Protein AF-A0A833TQR4-F1 (afdb_monomer_lite)

Foldseek 3Di:
DDPVLVVLVVVLVVLVVVLVVLVVVLVVCVVVVHDPVVSVVSVVVSVVSVVVSVVSVVVSCVVVVVPPVPVVVVVVVVVVVVVCVVVQQKDQPPVVVVGDPPDIDGDPVVVVVVVVVVVVVCVVCVVVVVVVVCCVVVVDPPDDD

Organism: Juglans regia (NCBI:txid51240)

InterPro domains:
  IPR000738 WHEP-TRS domain [PF00458] (17-52)
  IPR000738 WHEP-TRS domain [PS51185] (11-67)
  IPR000738 WHEP-TRS domain [SM00991] (15-67)
  IPR009068 uS15/NS1, RNA-binding domain superfamily [SSF47060] (14-57)
  IPR027031 Glycyl-tRNA synthetase/DNA polymerase subunit gamma-2 [PTHR10745] (42-126)
  IPR045864 Class II Aminoacyl-tRNA synthetase/Biotinyl protein ligase (BPL) and lipoyl protein ligase (LPL) [G3DSA:3.30.930.10] (82-124)
  IPR045864 Class II Aminoacyl-tRNA synthetase/Biotinyl protein ligase (BPL) and lipoyl protein ligase (LPL) [SSF55681] (77-125)

Radius of gyration: 30.3 Å; chains: 1; bounding box: 66×42×79 Å

pLDDT: mean 80.6, std 13.7, range [35.0, 93.69]

Sequence (145 aa):
MDASEEILRKTLAEKQSAIEAHGNAVRALKAAGAAKPEIDAAIESLNGLKLEKTSIERQLQAAIGGGDSSLNREAFRQAVVNTLERRLFYIPSFKIYRGVAGLYDYGPPGCAVKSNVLAFWRQTQCKTMLRFILCCASGVCVGGS

Secondary structure (DSSP, 8-state):
--HHHHHHHHHHHHHHHHHHHHHHHHHHHHHTT--HHHHHHHHHHHHHHHHHHHHHHHHHHHHTT-S-HHHHHHHHHHHHHHHHHHTTSEEETTGGGT--TT-EEE-HHHHHHHHHHHHHHHHHHHHHHHHHHHHHHH-------

Structure (mmCIF, N/CA/C/O backbone):
data_AF-A0A833TQR4-F1
#
_entry.id   AF-A0A833TQR4-F1
#
loop_
_atom_site.group_PDB
_atom_site.id
_atom_site.type_symbol
_atom_site.label_atom_id
_atom_site.label_alt_id
_atom_site.label_comp_id
_atom_site.label_asym_id
_atom_site.label_entity_id
_atom_site.label_seq_id
_atom_site.pdbx_PDB_ins_code
_atom_site.Cartn_x
_atom_site.Cartn_y
_atom_site.Cartn_z
_atom_site.occupancy
_atom_site.B_iso_or_equiv
_atom_site.auth_seq_id
_atom_site.auth_comp_id
_atom_site.auth_asym_id
_atom_site.auth_atom_id
_atom_site.pdbx_PDB_model_num
ATOM 1 N N . MET A 1 1 ? 10.132 3.009 15.645 1.00 50.50 1 MET A N 1
ATOM 2 C CA . MET A 1 1 ? 8.986 2.730 16.530 1.00 50.50 1 MET A CA 1
ATOM 3 C C . MET A 1 1 ? 8.773 4.015 17.297 1.00 50.50 1 MET A C 1
ATOM 5 O O . MET A 1 1 ? 9.657 4.390 18.058 1.00 50.50 1 MET A O 1
ATOM 9 N N . ASP A 1 2 ? 7.734 4.766 16.941 1.00 65.88 2 ASP A N 1
ATOM 10 C CA . ASP A 1 2 ? 7.574 6.157 17.367 1.00 65.88 2 ASP A CA 1
ATOM 11 C C . ASP A 1 2 ? 7.114 6.225 18.824 1.00 65.88 2 ASP A C 1
ATOM 13 O O . ASP A 1 2 ? 6.115 5.615 19.198 1.00 65.88 2 ASP A O 1
ATOM 17 N N . ALA A 1 3 ? 7.822 7.002 19.647 1.00 79.44 3 ALA A N 1
ATOM 18 C CA . ALA A 1 3 ? 7.521 7.178 21.072 1.00 79.44 3 ALA A CA 1
ATOM 19 C C . ALA A 1 3 ? 6.060 7.609 21.330 1.00 79.44 3 ALA A C 1
ATOM 21 O O . ALA A 1 3 ? 5.471 7.276 22.354 1.00 79.44 3 ALA A O 1
ATOM 22 N N . SER A 1 4 ? 5.447 8.311 20.376 1.00 76.31 4 SER A N 1
ATOM 23 C CA . SER A 1 4 ? 4.046 8.732 20.424 1.00 76.31 4 SER A CA 1
ATOM 24 C C . SER A 1 4 ? 3.055 7.562 20.380 1.00 76.31 4 SER A C 1
ATOM 26 O O . SER A 1 4 ? 2.018 7.622 21.035 1.00 76.31 4 SER A O 1
ATOM 28 N N . GLU A 1 5 ? 3.370 6.482 19.661 1.00 81.75 5 GLU A N 1
ATOM 29 C CA . GLU A 1 5 ? 2.532 5.277 19.613 1.00 81.75 5 GLU A CA 1
ATOM 30 C C . GLU A 1 5 ? 2.536 4.552 20.964 1.00 81.75 5 GLU A C 1
ATOM 32 O O . GLU A 1 5 ? 1.498 4.113 21.461 1.00 81.75 5 GLU A O 1
ATOM 37 N N . GLU A 1 6 ? 3.707 4.467 21.590 1.00 86.75 6 GLU A N 1
ATOM 38 C CA . GLU A 1 6 ? 3.879 3.833 22.894 1.00 86.75 6 GLU A CA 1
ATOM 39 C C . GLU A 1 6 ? 3.134 4.596 24.003 1.00 86.75 6 GLU A C 1
ATOM 41 O O . GLU A 1 6 ? 2.452 3.986 24.831 1.00 86.75 6 GLU A O 1
ATOM 46 N N . ILE A 1 7 ? 3.156 5.933 23.959 1.00 91.00 7 ILE A N 1
ATOM 47 C CA . ILE A 1 7 ? 2.384 6.798 24.865 1.00 91.00 7 ILE A CA 1
ATOM 48 C C . ILE A 1 7 ? 0.870 6.572 24.697 1.00 91.00 7 ILE A C 1
ATOM 50 O O . ILE A 1 7 ? 0.143 6.451 25.688 1.00 91.00 7 ILE A O 1
ATOM 54 N N . LEU A 1 8 ? 0.379 6.460 23.458 1.00 87.75 8 LEU A N 1
ATOM 55 C CA . LEU A 1 8 ? -1.039 6.191 23.184 1.00 87.75 8 LEU A CA 1
ATOM 56 C C . LEU A 1 8 ? -1.475 4.812 23.702 1.00 87.75 8 LEU A C 1
ATOM 58 O O . LEU A 1 8 ? -2.541 4.683 24.298 1.00 87.75 8 LEU A O 1
ATOM 62 N N . ARG A 1 9 ? -0.638 3.780 23.548 1.00 88.25 9 ARG A N 1
ATOM 63 C CA . ARG A 1 9 ? -0.922 2.434 24.081 1.00 88.25 9 ARG A CA 1
ATOM 64 C C . ARG A 1 9 ? -0.973 2.415 25.608 1.00 88.25 9 ARG A C 1
ATOM 66 O O . ARG A 1 9 ? -1.851 1.774 26.184 1.00 88.25 9 ARG A O 1
ATOM 73 N N . LYS A 1 10 ? -0.060 3.136 26.265 1.00 92.31 10 LYS A N 1
ATOM 74 C CA . LYS A 1 10 ? -0.020 3.238 27.728 1.00 92.31 10 LYS A CA 1
ATOM 75 C C . LYS A 1 10 ? -1.258 3.946 28.287 1.00 92.31 10 LYS A C 1
ATOM 77 O O . LYS A 1 10 ? -1.909 3.422 29.186 1.00 92.31 10 LYS A O 1
ATOM 82 N N . THR A 1 11 ? -1.622 5.091 27.713 1.00 90.38 11 THR A N 1
ATOM 83 C CA . THR A 1 11 ? -2.807 5.860 28.141 1.00 90.38 11 THR A CA 1
ATOM 84 C C . THR A 1 11 ? -4.114 5.095 27.910 1.00 90.38 11 THR A C 1
ATOM 86 O O . THR A 1 11 ? -5.026 5.158 28.734 1.00 90.38 11 THR A O 1
ATOM 89 N N . LEU A 1 12 ? -4.197 4.299 26.841 1.00 89.69 12 LEU A N 1
ATOM 90 C CA . LEU A 1 12 ? -5.319 3.397 26.579 1.00 89.69 12 LEU A CA 1
ATOM 91 C C . LEU A 1 12 ? -5.458 2.335 27.685 1.00 89.69 12 LEU A C 1
ATOM 93 O O . LEU A 1 12 ? -6.558 2.143 28.207 1.00 89.69 12 LEU A O 1
ATOM 97 N N . ALA A 1 13 ? -4.358 1.691 28.087 1.00 91.19 13 ALA A N 1
ATOM 98 C CA . ALA A 1 13 ? -4.363 0.693 29.160 1.00 91.19 13 ALA A CA 1
ATOM 99 C C . ALA A 1 13 ? -4.801 1.287 30.515 1.00 91.19 13 ALA A C 1
ATOM 101 O O . ALA A 1 13 ? -5.604 0.685 31.230 1.00 91.19 13 ALA A O 1
ATOM 102 N N . GLU A 1 14 ? -4.340 2.497 30.841 1.00 92.75 14 GLU A N 1
ATOM 103 C CA . GLU A 1 14 ? -4.749 3.231 32.049 1.00 92.75 14 GLU A CA 1
ATOM 104 C C . GLU A 1 14 ? -6.252 3.568 32.043 1.00 92.75 14 GLU A C 1
ATOM 106 O O . GLU A 1 14 ? -6.942 3.415 33.051 1.00 92.75 14 GLU A O 1
ATOM 111 N N . LYS A 1 15 ? -6.806 3.981 30.896 1.00 90.44 15 LYS A N 1
ATOM 112 C CA . LYS A 1 15 ? -8.246 4.261 30.771 1.00 90.44 15 LYS A CA 1
ATOM 113 C C . LYS A 1 15 ? -9.092 2.988 30.816 1.00 90.44 15 LYS A C 1
ATOM 115 O O . LYS A 1 15 ? -10.191 3.006 31.367 1.00 90.44 15 LYS A O 1
ATOM 120 N N . GLN A 1 16 ? -8.593 1.874 30.280 1.00 90.81 16 GLN A N 1
ATOM 121 C CA . GLN A 1 16 ? -9.266 0.576 30.362 1.00 90.81 16 GLN A CA 1
ATOM 122 C C . GLN A 1 16 ? -9.385 0.075 31.807 1.00 90.81 16 GLN A C 1
ATOM 124 O O . GLN A 1 16 ? -10.481 -0.315 32.209 1.00 90.81 16 GLN A O 1
ATOM 129 N N . SER A 1 17 ? -8.319 0.161 32.608 1.00 90.12 17 SER A N 1
ATOM 130 C CA . SER A 1 17 ? -8.366 -0.258 34.017 1.00 90.12 17 SER A CA 1
ATOM 131 C C . SER A 1 17 ? -9.306 0.621 34.855 1.00 90.12 17 SER A C 1
ATOM 133 O O . SER A 1 17 ? -10.063 0.109 35.681 1.00 90.12 17 SER A O 1
ATOM 135 N N . ALA A 1 18 ? -9.350 1.932 34.587 1.00 88.12 18 ALA A N 1
ATOM 136 C CA . ALA A 1 18 ? -10.301 2.845 35.225 1.00 88.12 18 ALA A CA 1
ATOM 137 C C . ALA A 1 18 ? -11.766 2.500 34.885 1.00 88.12 18 ALA A C 1
ATOM 139 O O . ALA A 1 18 ? -12.633 2.536 35.760 1.00 88.12 18 ALA A O 1
ATOM 140 N N . ILE A 1 19 ? -12.051 2.116 33.634 1.00 90.81 19 ILE A N 1
ATOM 141 C CA . ILE A 1 19 ? -13.384 1.662 33.202 1.00 90.81 19 ILE A CA 1
ATOM 142 C C . ILE A 1 19 ? -13.790 0.373 33.925 1.00 90.81 19 ILE A C 1
ATOM 144 O O . ILE A 1 19 ? -14.945 0.238 34.331 1.00 90.81 19 ILE A O 1
ATOM 148 N N . GLU A 1 20 ? -12.865 -0.568 34.105 1.00 90.25 20 GLU A N 1
ATOM 149 C CA . GLU A 1 20 ? -13.122 -1.811 34.839 1.00 90.25 20 GLU A CA 1
ATOM 150 C C . GLU A 1 20 ? -13.395 -1.549 36.326 1.00 90.25 20 GLU A C 1
ATOM 152 O O . GLU A 1 20 ? -14.364 -2.082 36.874 1.00 90.25 20 GLU A O 1
ATOM 157 N N . ALA A 1 21 ? -12.616 -0.667 36.961 1.00 89.38 21 ALA A N 1
ATOM 158 C CA . ALA A 1 21 ? -12.829 -0.249 38.345 1.00 89.38 21 ALA A CA 1
ATOM 159 C C . ALA A 1 21 ? -14.198 0.429 38.536 1.00 89.38 21 ALA A C 1
ATOM 161 O O . ALA A 1 21 ? -14.968 0.035 39.417 1.00 89.38 21 ALA A O 1
ATOM 162 N N . HIS A 1 22 ? -14.556 1.380 37.664 1.00 86.62 22 HIS A N 1
ATOM 163 C CA . HIS A 1 22 ? -15.874 2.024 37.687 1.00 86.62 22 HIS A CA 1
ATOM 164 C C . HIS A 1 22 ? -17.012 1.042 37.384 1.00 86.62 22 HIS A C 1
ATOM 166 O O . HIS A 1 22 ? -18.063 1.098 38.021 1.00 86.62 22 HIS A O 1
ATOM 172 N N . GLY A 1 23 ? -16.813 0.100 36.459 1.00 88.62 23 GLY A N 1
ATOM 173 C CA . GLY A 1 23 ? -17.781 -0.957 36.170 1.00 88.62 23 GLY A CA 1
ATOM 174 C C . GLY A 1 23 ? -18.048 -1.857 37.380 1.00 88.62 23 GLY A C 1
ATOM 175 O O . GLY A 1 23 ? -19.202 -2.189 37.659 1.00 88.62 23 GLY A O 1
ATOM 176 N N . ASN A 1 24 ? -17.006 -2.209 38.134 1.00 87.44 24 ASN A N 1
ATOM 177 C CA . ASN A 1 24 ? -17.130 -2.987 39.366 1.00 87.44 24 ASN A CA 1
ATOM 178 C C . ASN A 1 24 ? -17.821 -2.190 40.484 1.00 87.44 24 ASN A C 1
ATOM 180 O O . ASN A 1 24 ? -18.679 -2.745 41.169 1.00 87.44 24 ASN A O 1
ATOM 184 N N . ALA A 1 25 ? -17.547 -0.887 40.605 1.00 83.81 25 ALA A N 1
ATOM 185 C CA . ALA A 1 25 ? -18.245 -0.004 41.541 1.00 83.81 25 ALA A CA 1
ATOM 186 C C . ALA A 1 25 ? -19.748 0.112 41.221 1.00 83.81 25 ALA A C 1
ATOM 188 O O . ALA A 1 25 ? -20.581 -0.043 42.110 1.00 83.81 25 ALA A O 1
ATOM 189 N N . VAL A 1 26 ? -20.120 0.280 39.945 1.00 85.62 26 VAL A N 1
ATOM 190 C CA . VAL A 1 26 ? -21.533 0.305 39.513 1.00 85.62 26 VAL A CA 1
ATOM 191 C C . VAL A 1 26 ? -22.228 -1.031 39.798 1.00 85.62 26 VAL A C 1
ATOM 193 O O . VAL A 1 26 ? -23.386 -1.047 40.211 1.00 85.62 26 VAL A O 1
ATOM 196 N N . ARG A 1 27 ? -21.543 -2.166 39.604 1.00 86.19 27 ARG A N 1
ATOM 197 C CA . ARG A 1 27 ? -22.083 -3.492 39.956 1.00 86.19 2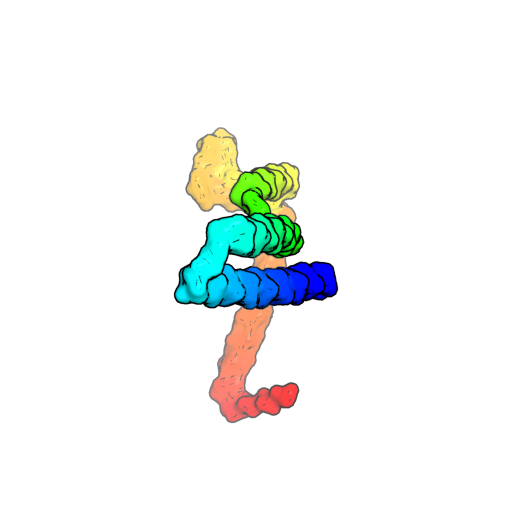7 ARG A CA 1
ATOM 198 C C . ARG A 1 27 ? -22.287 -3.641 41.466 1.00 86.19 27 ARG A C 1
ATOM 200 O O . ARG A 1 27 ? -23.325 -4.158 41.866 1.00 86.19 27 ARG A O 1
ATOM 207 N N . ALA A 1 28 ? -21.352 -3.156 42.284 1.00 85.75 28 ALA A N 1
ATOM 208 C CA . ALA A 1 28 ? -21.468 -3.172 43.742 1.00 85.75 28 ALA A CA 1
ATOM 209 C C . ALA A 1 28 ? -22.623 -2.283 44.241 1.00 85.75 28 ALA A C 1
ATOM 211 O O . ALA A 1 28 ? -23.423 -2.734 45.056 1.00 85.75 28 ALA A O 1
ATOM 212 N N . LEU A 1 29 ? -22.778 -1.071 43.693 1.00 84.75 29 LEU A N 1
ATOM 213 C CA . LEU A 1 29 ? -23.888 -0.160 44.015 1.00 84.75 29 LEU A CA 1
ATOM 214 C C . LEU A 1 29 ? -25.252 -0.742 43.615 1.00 84.75 29 LEU A C 1
ATOM 216 O O . LEU A 1 29 ? -26.224 -0.628 44.361 1.00 84.75 29 LEU A O 1
ATOM 220 N N . LYS A 1 30 ? -25.318 -1.433 42.470 1.00 83.62 30 LYS A N 1
ATOM 221 C CA . LYS A 1 30 ? -26.520 -2.168 42.049 1.00 83.62 30 LYS A CA 1
ATOM 222 C C . LYS A 1 30 ? -26.829 -3.355 42.965 1.00 83.62 30 LYS A C 1
ATOM 224 O O . LYS A 1 30 ? -27.996 -3.579 43.266 1.00 83.62 30 LYS A O 1
ATOM 229 N N . ALA A 1 31 ? -25.815 -4.093 43.419 1.00 84.31 31 ALA A N 1
ATOM 230 C CA . ALA A 1 31 ? -25.985 -5.217 44.343 1.00 84.31 31 ALA A CA 1
ATOM 231 C C . ALA A 1 31 ? -26.410 -4.768 45.754 1.00 84.31 31 ALA A C 1
ATOM 233 O O . ALA A 1 31 ? -27.181 -5.464 46.406 1.00 84.31 31 ALA A O 1
ATOM 234 N N . ALA A 1 32 ? -25.953 -3.594 46.198 1.00 81.81 32 ALA A N 1
ATOM 235 C CA . ALA A 1 32 ? -26.329 -2.987 47.474 1.00 81.81 32 ALA A CA 1
ATOM 236 C C . ALA A 1 32 ? -27.735 -2.350 47.473 1.00 81.81 32 ALA A C 1
ATOM 238 O O . ALA A 1 32 ? -28.193 -1.896 48.518 1.00 81.81 32 ALA A O 1
ATOM 239 N N . GLY A 1 33 ? -28.424 -2.302 46.324 1.00 80.88 33 GLY A N 1
ATOM 240 C CA . GLY A 1 33 ? -29.757 -1.702 46.217 1.00 80.88 33 GLY A CA 1
ATOM 241 C C . GLY A 1 33 ? -29.767 -0.181 46.407 1.00 80.88 33 GLY A C 1
ATOM 242 O O . GLY A 1 33 ? -30.748 0.357 46.917 1.00 80.88 33 GLY A O 1
ATOM 243 N N . ALA A 1 34 ? -28.681 0.503 46.025 1.00 77.38 34 ALA A N 1
ATOM 244 C CA . ALA A 1 34 ? -28.542 1.952 46.162 1.00 77.38 34 ALA A CA 1
ATOM 245 C C . ALA A 1 34 ? -29.611 2.730 45.368 1.00 77.38 34 ALA A C 1
ATOM 247 O O . ALA A 1 34 ? -30.251 2.212 44.445 1.00 77.38 34 ALA A O 1
ATOM 248 N N . ALA A 1 35 ? -29.803 4.002 45.723 1.00 77.94 35 ALA A N 1
ATOM 249 C CA . ALA A 1 35 ? -30.800 4.852 45.091 1.00 77.94 35 ALA A CA 1
ATOM 250 C C . ALA A 1 35 ? -30.507 5.024 43.586 1.00 77.94 35 ALA A C 1
ATOM 252 O O . ALA A 1 35 ? -29.379 5.296 43.180 1.00 77.94 35 ALA A O 1
ATOM 253 N N . LYS A 1 36 ? -31.552 4.922 42.750 1.00 79.12 36 LYS A N 1
ATOM 254 C CA . LYS A 1 36 ? -31.495 5.157 41.291 1.00 79.12 36 LYS A CA 1
ATOM 255 C C . LYS A 1 36 ? -30.642 6.375 40.863 1.00 79.12 36 LYS A C 1
ATOM 257 O O . LYS A 1 36 ? -29.813 6.181 39.979 1.00 79.12 36 LYS A O 1
ATOM 262 N N . PRO A 1 37 ? -30.737 7.567 41.497 1.00 82.12 37 PRO A N 1
ATOM 263 C CA . PRO A 1 37 ? -29.913 8.717 41.103 1.00 82.12 37 PRO A CA 1
ATOM 264 C C . PRO A 1 37 ? -28.397 8.505 41.270 1.00 82.12 37 PRO A C 1
ATOM 266 O O . PRO A 1 37 ? -27.621 9.028 40.475 1.00 82.12 37 PRO A O 1
ATOM 269 N N . GLU A 1 38 ? -27.956 7.722 42.258 1.00 77.62 38 GLU A N 1
ATOM 270 C CA . GLU A 1 38 ? -26.528 7.437 42.483 1.00 77.62 38 GLU A CA 1
ATOM 271 C C . GLU A 1 38 ? -25.978 6.461 41.434 1.00 77.62 38 GLU A C 1
ATOM 273 O O . GLU A 1 38 ? -24.831 6.566 40.997 1.00 77.62 38 GLU A O 1
ATOM 278 N N . ILE A 1 39 ? -26.823 5.529 40.985 1.00 80.38 39 ILE A N 1
ATOM 279 C CA . ILE A 1 39 ? -26.495 4.583 39.917 1.00 80.38 39 ILE A CA 1
ATOM 280 C C . ILE A 1 39 ? -26.391 5.316 38.573 1.00 80.38 39 ILE A C 1
ATOM 282 O O . ILE A 1 39 ? -25.462 5.052 37.809 1.00 80.38 39 ILE A O 1
ATOM 286 N N . ASP A 1 40 ? -27.304 6.248 38.298 1.00 81.69 40 ASP A N 1
ATOM 287 C CA . ASP A 1 40 ? -27.328 7.008 37.046 1.00 81.69 40 ASP A CA 1
ATOM 288 C C . ASP A 1 40 ? -26.123 7.959 36.929 1.00 81.69 40 ASP A C 1
ATOM 290 O O . ASP A 1 40 ? -25.454 7.971 35.893 1.00 81.69 40 ASP A O 1
ATOM 294 N N . ALA A 1 41 ? -25.746 8.649 38.014 1.00 85.00 41 ALA A N 1
ATOM 295 C CA . ALA A 1 41 ? -24.544 9.493 38.056 1.00 85.00 41 ALA A CA 1
ATOM 296 C C . ALA A 1 41 ? -23.243 8.694 37.805 1.00 85.00 41 ALA A C 1
ATOM 298 O O . ALA A 1 41 ? -22.320 9.149 37.116 1.00 85.00 41 ALA A O 1
ATOM 299 N N . ALA A 1 42 ? -23.169 7.460 38.315 1.00 80.38 42 ALA A N 1
ATOM 300 C CA . ALA A 1 42 ? -22.030 6.575 38.083 1.00 80.38 42 ALA A CA 1
ATOM 301 C C . ALA A 1 42 ? -21.990 6.025 36.640 1.00 80.38 42 ALA A C 1
ATO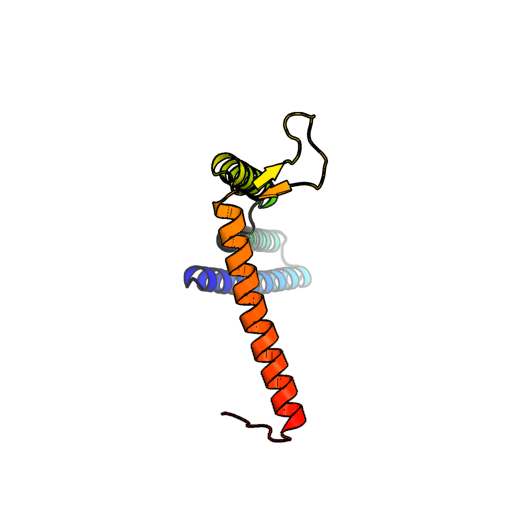M 303 O O . ALA A 1 42 ? -20.909 5.820 36.080 1.00 80.38 42 ALA A O 1
ATOM 304 N N . ILE A 1 43 ? -23.152 5.809 36.011 1.00 85.88 43 ILE A N 1
ATOM 305 C CA . ILE A 1 43 ? -23.258 5.396 34.603 1.00 85.88 43 ILE A CA 1
ATOM 306 C C . ILE A 1 43 ? -22.845 6.533 33.661 1.00 85.88 43 ILE A C 1
ATOM 308 O O . ILE A 1 43 ? -22.139 6.278 32.685 1.00 85.88 43 ILE A O 1
ATOM 312 N N . GLU A 1 44 ? -23.234 7.775 33.950 1.00 87.56 44 GLU A N 1
ATOM 313 C CA . GLU A 1 44 ? -22.814 8.946 33.173 1.00 87.56 44 GLU A CA 1
ATOM 314 C C . GLU A 1 44 ? -21.286 9.106 33.183 1.00 87.56 44 GLU A C 1
ATOM 316 O O . GLU A 1 44 ? -20.658 9.194 32.123 1.00 87.56 44 GLU A O 1
ATOM 321 N N . SER A 1 45 ? -20.673 8.984 34.365 1.00 83.69 45 SER A N 1
ATOM 322 C CA . SER A 1 45 ? -19.212 8.981 34.534 1.00 83.69 45 SER A CA 1
ATOM 323 C C . SER A 1 45 ? -18.532 7.860 33.725 1.00 83.69 45 SER A C 1
ATOM 325 O O . SER A 1 45 ? -17.510 8.074 33.069 1.00 83.69 45 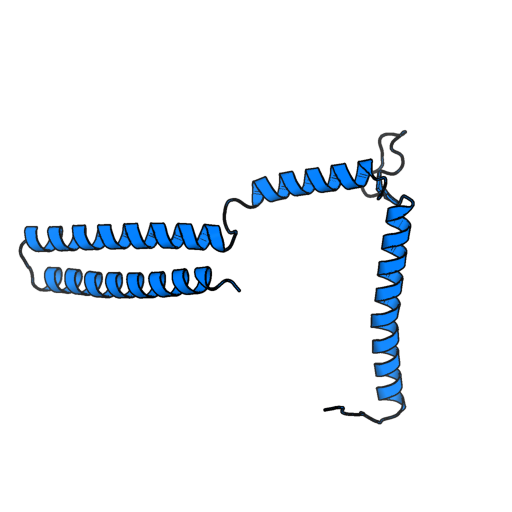SER A O 1
ATOM 327 N N . LEU A 1 46 ? -19.126 6.659 33.701 1.00 87.19 46 LEU A N 1
ATOM 328 C CA . LEU A 1 46 ? -18.628 5.521 32.921 1.00 87.19 46 LEU A CA 1
ATOM 329 C C . LEU A 1 46 ? -18.733 5.757 31.406 1.00 87.19 46 LEU A C 1
ATOM 331 O O . LEU A 1 46 ? -17.859 5.327 30.649 1.00 87.19 46 LEU A O 1
ATOM 335 N N . ASN A 1 47 ? -19.796 6.416 30.949 1.00 87.88 47 ASN A N 1
ATOM 336 C CA . ASN A 1 47 ? -19.984 6.735 29.537 1.00 87.88 47 ASN A CA 1
ATOM 337 C C . ASN A 1 47 ? -18.970 7.785 29.063 1.00 87.88 47 ASN A C 1
ATOM 339 O O . ASN A 1 47 ? -18.411 7.620 27.979 1.00 87.88 47 ASN A O 1
ATOM 343 N N . GLY A 1 48 ? -18.652 8.785 29.893 1.00 89.44 48 GLY A N 1
ATOM 344 C CA . GLY A 1 48 ? -17.576 9.746 29.620 1.00 89.44 48 GLY A CA 1
ATOM 345 C C . GLY A 1 48 ? -16.220 9.064 29.407 1.00 89.44 48 GLY A C 1
ATOM 346 O O . GLY A 1 48 ? -15.581 9.253 28.373 1.00 89.44 48 GLY A O 1
ATOM 347 N N . LEU A 1 49 ? -15.826 8.169 30.321 1.00 87.69 49 LEU A N 1
ATOM 348 C CA . LEU A 1 49 ? -14.567 7.417 30.206 1.00 87.69 49 LEU A CA 1
ATOM 349 C C . LEU A 1 49 ? -14.522 6.501 28.973 1.00 87.69 49 LEU A C 1
ATOM 351 O O . LEU A 1 49 ? -13.474 6.342 28.345 1.00 87.69 49 LEU A O 1
ATOM 355 N N . LYS A 1 50 ? -15.657 5.907 28.587 1.00 89.12 50 LYS A N 1
ATOM 356 C CA . LYS A 1 50 ? -15.755 5.103 27.360 1.00 89.12 50 LYS A CA 1
ATOM 357 C C . LYS A 1 50 ? -15.582 5.949 26.101 1.00 89.12 50 LYS A C 1
ATOM 359 O O . LYS A 1 50 ? -14.914 5.494 25.177 1.00 89.12 50 LYS A O 1
ATOM 364 N N . LEU A 1 51 ? -16.133 7.163 26.063 1.00 91.25 51 LEU A N 1
ATOM 365 C CA . LEU A 1 51 ? -15.940 8.083 24.939 1.00 91.25 51 LEU A CA 1
ATOM 366 C C . LEU A 1 51 ? -14.461 8.456 24.779 1.00 91.25 51 LEU A C 1
ATOM 368 O O . LEU A 1 51 ? -13.925 8.360 23.674 1.00 91.25 51 LEU A O 1
ATOM 372 N N . GLU A 1 52 ? -13.776 8.782 25.878 1.00 87.31 52 GLU A N 1
ATOM 373 C CA . GLU A 1 52 ? -12.330 9.044 25.871 1.00 87.31 52 GLU A CA 1
ATOM 374 C C . GLU A 1 52 ? -11.518 7.833 25.393 1.00 87.31 52 GLU A C 1
ATOM 376 O O . GLU A 1 52 ? -10.609 7.971 24.578 1.00 87.31 52 GLU A O 1
ATOM 381 N N . LYS A 1 53 ? -11.874 6.619 25.831 1.00 92.00 53 LYS A N 1
ATOM 382 C CA . LYS A 1 53 ? -11.244 5.392 25.328 1.00 92.00 53 LYS A CA 1
ATOM 383 C C . LYS A 1 53 ? -11.421 5.256 23.812 1.00 92.00 53 LYS A C 1
ATOM 385 O O . LYS A 1 53 ? -10.444 5.015 23.109 1.00 92.00 53 LYS A O 1
ATOM 390 N N . THR A 1 54 ? -12.640 5.443 23.300 1.00 89.12 54 THR A N 1
ATOM 391 C CA . THR A 1 54 ? -12.904 5.320 21.855 1.00 89.12 54 THR A CA 1
ATOM 392 C C . THR A 1 54 ? -12.178 6.379 21.023 1.00 89.12 54 THR A C 1
ATOM 394 O O . THR A 1 54 ? -11.787 6.104 19.888 1.00 89.12 54 THR A O 1
ATOM 397 N N . SER A 1 55 ? -11.961 7.582 21.567 1.00 88.81 55 SER A N 1
ATOM 398 C CA . SER A 1 55 ? -11.223 8.633 20.864 1.00 88.81 55 SER A CA 1
ATOM 399 C C . SER A 1 55 ? -9.726 8.314 20.789 1.00 88.81 55 SER A C 1
ATOM 401 O O . SER A 1 55 ? -9.140 8.452 19.714 1.00 88.81 55 SER A O 1
ATOM 403 N N . ILE A 1 56 ? -9.131 7.800 21.872 1.00 87.75 56 ILE A N 1
ATOM 404 C CA . ILE A 1 56 ? -7.730 7.347 21.913 1.00 87.75 56 ILE A CA 1
ATOM 405 C C . ILE A 1 56 ? -7.524 6.119 21.016 1.00 87.75 56 ILE A C 1
ATOM 407 O O . ILE A 1 56 ? -6.558 6.072 20.258 1.00 87.75 56 ILE A O 1
ATOM 411 N N . GLU A 1 57 ? -8.448 5.154 21.024 1.00 86.81 57 GLU A N 1
ATOM 412 C CA . GLU A 1 57 ? -8.410 3.989 20.125 1.00 86.81 57 GLU A CA 1
ATOM 413 C C . GLU A 1 57 ? -8.436 4.409 18.650 1.00 86.81 57 GLU A C 1
ATOM 415 O O . GLU A 1 57 ? -7.658 3.894 17.847 1.00 86.81 57 GLU A O 1
ATOM 420 N N . ARG A 1 58 ? -9.256 5.404 18.290 1.00 86.19 58 ARG A N 1
ATOM 421 C CA . ARG A 1 58 ? -9.281 5.966 16.932 1.00 86.19 58 ARG A CA 1
ATOM 422 C C . ARG A 1 58 ? -7.967 6.669 16.570 1.00 86.19 58 ARG A C 1
ATOM 424 O O . ARG A 1 58 ? -7.509 6.533 15.437 1.00 86.19 58 ARG A O 1
ATOM 431 N N . GLN A 1 59 ? -7.355 7.401 17.504 1.00 84.44 59 GLN A N 1
ATOM 432 C CA . GLN A 1 59 ? -6.049 8.042 17.291 1.00 84.44 59 GLN A CA 1
ATOM 433 C C . GLN A 1 59 ? -4.936 7.006 17.100 1.00 84.44 59 GLN A C 1
ATOM 435 O O . GLN A 1 59 ? -4.130 7.131 16.180 1.00 84.44 59 GLN A O 1
ATOM 440 N N . LEU A 1 60 ? -4.934 5.947 17.911 1.00 83.69 60 LEU A N 1
ATOM 441 C CA . LEU A 1 60 ? -3.998 4.837 17.780 1.00 83.69 60 LEU A CA 1
ATOM 442 C C . LEU A 1 60 ? -4.196 4.099 16.450 1.00 83.69 60 LEU A C 1
ATOM 444 O O . LEU A 1 60 ? -3.226 3.790 15.767 1.00 83.69 60 LEU A O 1
ATOM 448 N N . GLN A 1 61 ? -5.442 3.871 16.032 1.00 82.19 61 GLN A N 1
ATOM 449 C CA . GLN A 1 61 ? -5.738 3.227 14.754 1.00 82.19 61 GLN A CA 1
ATOM 450 C C . GLN A 1 61 ? -5.302 4.074 13.549 1.00 82.19 61 GLN A C 1
ATOM 452 O O . GLN A 1 61 ? -4.833 3.521 12.551 1.00 82.19 61 GLN A O 1
ATOM 457 N N . ALA A 1 62 ? -5.395 5.402 13.647 1.00 80.56 62 ALA A N 1
ATOM 458 C CA . ALA A 1 62 ? -4.839 6.312 12.650 1.00 80.56 62 ALA A CA 1
ATOM 459 C C . ALA A 1 62 ? -3.299 6.267 12.626 1.00 80.56 62 ALA A C 1
ATOM 461 O O . ALA A 1 62 ? -2.714 6.215 11.546 1.00 80.56 62 ALA A O 1
ATOM 462 N N . ALA A 1 63 ? -2.649 6.218 13.794 1.00 74.88 63 ALA A N 1
ATOM 463 C CA . ALA A 1 63 ? -1.191 6.128 13.914 1.00 74.88 63 ALA A CA 1
ATOM 464 C C . ALA A 1 63 ? -0.625 4.784 13.412 1.00 74.88 63 ALA A C 1
ATOM 466 O O . ALA A 1 63 ? 0.423 4.756 12.777 1.00 74.88 63 ALA A O 1
ATOM 467 N N . ILE A 1 64 ? -1.345 3.678 13.625 1.00 76.12 64 ILE A N 1
ATOM 468 C CA . ILE A 1 64 ? -0.966 2.329 13.161 1.00 76.12 64 ILE A CA 1
ATOM 469 C C . ILE A 1 64 ? -1.247 2.144 11.648 1.00 76.12 64 ILE A C 1
ATOM 471 O O . ILE A 1 64 ? -0.903 1.122 11.058 1.00 76.12 64 ILE A O 1
ATOM 475 N N . GLY A 1 65 ? -1.834 3.142 10.972 1.00 62.88 65 GLY A N 1
ATOM 476 C CA . GLY A 1 65 ? -2.127 3.080 9.534 1.00 62.88 65 GLY A CA 1
ATOM 477 C C . GLY A 1 65 ? -3.311 2.168 9.185 1.00 62.88 65 GLY A C 1
ATOM 478 O O . GLY A 1 65 ? -3.452 1.737 8.042 1.00 62.88 65 GLY A O 1
ATOM 479 N N . GLY A 1 66 ? -4.174 1.871 10.161 1.00 56.94 66 GLY A N 1
ATOM 480 C CA . GLY A 1 66 ? -5.334 0.986 10.029 1.00 56.94 66 GLY A CA 1
ATOM 481 C C . GLY A 1 66 ? -6.636 1.688 9.623 1.00 56.94 66 GLY A C 1
ATOM 482 O O . GLY A 1 66 ? -7.710 1.204 9.981 1.00 56.94 66 GLY A O 1
ATOM 483 N N . GLY A 1 67 ? -6.560 2.837 8.944 1.00 56.81 67 GLY A N 1
ATOM 484 C CA . GLY A 1 67 ? -7.711 3.524 8.340 1.00 56.81 67 GLY A CA 1
ATOM 485 C C . GLY A 1 67 ? -7.906 3.091 6.885 1.00 56.81 67 GLY A C 1
ATOM 486 O O . GLY A 1 67 ? -6.907 2.924 6.194 1.00 56.81 67 GLY A O 1
ATOM 487 N N . ASP A 1 68 ? -9.168 2.888 6.468 1.00 60.16 68 ASP A N 1
ATOM 488 C CA . ASP A 1 68 ? -9.652 2.371 5.166 1.00 60.16 68 ASP A CA 1
ATOM 489 C C . ASP A 1 68 ? -8.578 2.229 4.069 1.00 60.16 68 ASP A C 1
ATOM 491 O O . ASP A 1 68 ? -8.438 3.023 3.135 1.00 60.16 68 ASP A O 1
ATOM 495 N N . SER A 1 69 ? -7.767 1.184 4.221 1.00 61.44 69 SER A N 1
ATOM 496 C CA . SER A 1 69 ? -6.592 0.932 3.393 1.00 61.44 69 SER A CA 1
ATOM 497 C C . SER A 1 69 ? -6.973 0.392 2.019 1.00 61.44 69 SER A C 1
ATOM 499 O O . SER A 1 69 ? -6.137 0.371 1.117 1.00 61.44 69 SER A O 1
ATOM 501 N N . SER A 1 70 ? -8.227 -0.030 1.840 1.00 65.12 70 SER A N 1
ATOM 502 C CA . SER A 1 70 ? -8.697 -0.678 0.621 1.00 65.12 70 SER A CA 1
ATOM 503 C C . SER A 1 70 ? -8.769 0.306 -0.547 1.00 65.12 70 SER A C 1
ATOM 505 O O . SER A 1 70 ? -8.192 0.050 -1.606 1.00 65.12 70 SER A O 1
ATOM 507 N N . LEU A 1 71 ? -9.398 1.470 -0.344 1.00 69.00 71 LEU A N 1
ATOM 508 C CA . LEU A 1 71 ? -9.509 2.500 -1.383 1.00 69.00 71 LEU A CA 1
ATOM 509 C C . LEU A 1 71 ? -8.148 3.129 -1.705 1.00 69.00 71 LEU A C 1
ATOM 511 O O . LEU A 1 71 ? -7.812 3.337 -2.872 1.00 69.00 71 LEU A O 1
ATOM 515 N N . ASN A 1 72 ? -7.324 3.353 -0.681 1.00 82.44 72 ASN A N 1
ATOM 516 C CA . ASN A 1 72 ? -5.991 3.918 -0.860 1.00 82.44 72 ASN A CA 1
ATOM 517 C C . ASN A 1 72 ? -5.041 2.929 -1.566 1.00 82.44 72 ASN A C 1
ATOM 519 O O . ASN A 1 72 ? -4.254 3.320 -2.426 1.00 82.44 72 ASN A O 1
ATOM 523 N N . ARG A 1 73 ? -5.156 1.622 -1.280 1.00 84.94 73 ARG A N 1
ATOM 524 C CA . ARG A 1 73 ? -4.365 0.575 -1.944 1.00 84.94 73 ARG A CA 1
ATOM 525 C C . ARG A 1 73 ? -4.689 0.472 -3.426 1.00 84.94 73 ARG A C 1
ATOM 527 O O . ARG A 1 73 ? -3.760 0.326 -4.215 1.00 84.94 73 ARG A O 1
ATOM 534 N N . GLU A 1 74 ? -5.960 0.524 -3.813 1.00 87.94 74 GLU A N 1
ATOM 535 C CA . GLU A 1 74 ? -6.329 0.409 -5.226 1.00 87.94 74 GLU A CA 1
ATOM 536 C C . GLU A 1 74 ? -5.920 1.659 -6.016 1.00 87.94 74 GLU A C 1
ATOM 538 O O . GLU A 1 74 ? -5.327 1.536 -7.089 1.00 87.94 74 GLU A O 1
ATOM 543 N N . ALA A 1 75 ? -6.115 2.855 -5.450 1.00 89.75 75 ALA A N 1
ATOM 544 C CA . ALA A 1 75 ? -5.619 4.099 -6.039 1.00 89.75 75 ALA A CA 1
ATOM 545 C C . ALA A 1 75 ? -4.085 4.091 -6.184 1.00 89.75 75 ALA A C 1
ATOM 547 O O . ALA A 1 75 ? -3.545 4.437 -7.237 1.00 89.75 75 ALA A O 1
ATOM 548 N N . PHE A 1 76 ? -3.372 3.617 -5.159 1.00 91.12 76 PHE A N 1
ATOM 549 C CA . PHE A 1 76 ? -1.923 3.441 -5.205 1.00 91.12 76 PHE A CA 1
ATOM 550 C C . PHE A 1 76 ? -1.501 2.415 -6.263 1.00 91.12 76 PHE A C 1
ATOM 552 O O . PHE A 1 76 ? -0.599 2.681 -7.058 1.00 91.12 76 PHE A O 1
ATOM 559 N N . ARG A 1 77 ? -2.178 1.261 -6.332 1.00 90.94 77 ARG A N 1
ATOM 560 C CA . ARG A 1 77 ? -1.924 0.221 -7.338 1.00 90.94 77 ARG A CA 1
ATOM 561 C C . ARG A 1 77 ? -2.055 0.793 -8.744 1.00 90.94 77 ARG A C 1
ATOM 563 O O . ARG A 1 77 ? -1.170 0.583 -9.570 1.00 90.94 77 ARG A O 1
ATOM 570 N N . GLN A 1 78 ? -3.110 1.560 -9.000 1.00 92.25 78 GLN A N 1
ATOM 571 C CA . GLN A 1 78 ? -3.333 2.226 -10.281 1.00 92.25 78 GLN A CA 1
ATOM 572 C C . GLN A 1 78 ? -2.256 3.276 -10.580 1.00 92.25 78 GLN A C 1
ATOM 574 O O . GLN A 1 78 ? -1.756 3.331 -11.703 1.00 92.25 78 GLN A O 1
ATOM 579 N N . ALA A 1 79 ? -1.843 4.082 -9.599 1.00 93.56 79 ALA A N 1
ATOM 580 C CA . ALA A 1 79 ? -0.768 5.061 -9.773 1.00 93.56 79 ALA A CA 1
ATOM 581 C C . ALA A 1 79 ? 0.577 4.393 -10.124 1.00 93.56 79 ALA A C 1
ATOM 583 O O . ALA A 1 79 ? 1.288 4.845 -11.029 1.00 93.56 79 ALA A O 1
ATOM 584 N N . VAL A 1 80 ? 0.902 3.280 -9.461 1.00 92.75 80 VAL A N 1
ATOM 585 C CA . VAL A 1 80 ? 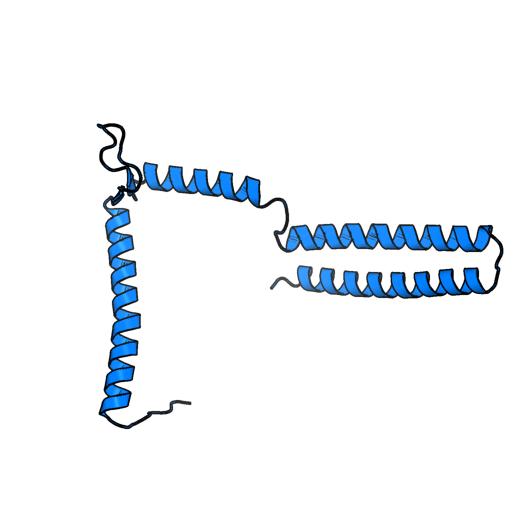2.106 2.486 -9.739 1.00 92.75 80 VAL A CA 1
ATOM 586 C C . VAL A 1 80 ? 2.037 1.863 -11.132 1.00 92.75 80 VAL A C 1
ATOM 588 O O . VAL A 1 80 ? 2.978 2.023 -11.907 1.00 92.75 80 VAL A O 1
ATOM 591 N N . VAL A 1 81 ? 0.922 1.218 -11.488 1.00 91.62 81 VAL A N 1
ATOM 592 C CA . VAL A 1 81 ? 0.712 0.625 -12.822 1.00 91.62 81 VAL A CA 1
ATOM 593 C C . VAL A 1 81 ? 0.889 1.675 -13.919 1.00 91.62 81 VAL A C 1
ATOM 595 O O . VAL A 1 81 ? 1.696 1.479 -14.825 1.00 91.62 81 VAL A O 1
ATOM 598 N N . ASN A 1 82 ? 0.244 2.836 -13.782 1.00 92.31 82 ASN A N 1
ATOM 599 C CA . ASN A 1 82 ? 0.378 3.941 -14.733 1.00 92.31 82 ASN A CA 1
ATOM 600 C C . ASN A 1 82 ? 1.826 4.427 -14.871 1.00 92.31 82 ASN A C 1
ATOM 602 O O . ASN A 1 82 ? 2.286 4.735 -15.970 1.00 92.31 82 ASN A O 1
ATOM 606 N N . THR A 1 83 ? 2.560 4.506 -13.762 1.00 93.06 83 THR A N 1
ATOM 607 C CA . THR A 1 83 ? 3.958 4.950 -13.776 1.00 93.06 83 THR A CA 1
ATOM 608 C C . THR A 1 83 ? 4.854 3.932 -14.478 1.00 93.06 83 THR A C 1
ATOM 610 O O . THR A 1 83 ? 5.685 4.318 -15.301 1.00 93.06 83 THR A O 1
ATOM 613 N N . LEU A 1 84 ? 4.668 2.640 -14.196 1.00 91.88 84 LEU A N 1
ATOM 614 C CA . LEU A 1 84 ? 5.448 1.554 -14.790 1.00 91.88 84 LEU A CA 1
ATOM 615 C C . LEU A 1 84 ? 5.205 1.428 -16.299 1.00 91.88 84 LEU A C 1
ATOM 617 O O . LEU A 1 84 ? 6.170 1.261 -17.045 1.00 91.88 84 LEU A O 1
ATOM 621 N N . GLU A 1 85 ? 3.960 1.585 -16.755 1.00 89.44 85 GLU A N 1
ATOM 622 C CA . GLU A 1 85 ? 3.636 1.603 -18.186 1.00 89.44 85 GLU A CA 1
ATOM 623 C C . GLU A 1 85 ? 4.230 2.835 -18.887 1.00 89.44 85 GLU A C 1
ATOM 625 O O . GLU A 1 85 ? 4.868 2.709 -19.932 1.00 89.44 85 GLU A O 1
ATOM 630 N N . ARG A 1 86 ? 4.100 4.034 -18.296 1.00 90.94 86 ARG A N 1
ATOM 631 C CA . ARG A 1 86 ? 4.646 5.283 -18.871 1.00 90.94 86 ARG A CA 1
ATOM 632 C C . ARG A 1 86 ? 6.170 5.306 -18.925 1.00 90.94 86 ARG A C 1
ATOM 634 O O . ARG A 1 86 ? 6.745 5.950 -19.797 1.00 90.94 86 ARG A O 1
ATOM 641 N N . ARG A 1 87 ? 6.833 4.649 -17.973 1.00 91.62 87 ARG A N 1
ATOM 642 C CA . ARG A 1 87 ? 8.296 4.509 -17.921 1.00 91.62 87 ARG A CA 1
ATOM 643 C C . ARG A 1 87 ? 8.801 3.269 -18.666 1.00 91.62 87 ARG A C 1
ATOM 645 O O . ARG A 1 87 ? 9.998 3.005 -18.616 1.00 91.62 87 ARG A O 1
ATOM 652 N N . LEU A 1 88 ? 7.918 2.540 -19.357 1.00 88.44 88 LEU A N 1
ATOM 653 C CA . LEU A 1 88 ? 8.247 1.355 -20.155 1.00 88.44 88 LEU A CA 1
ATOM 654 C C . LEU A 1 88 ? 8.996 0.280 -19.347 1.00 88.44 88 LEU A C 1
ATOM 656 O O . LEU A 1 88 ? 9.922 -0.355 -19.845 1.00 88.44 88 LEU A O 1
ATOM 660 N N . PHE A 1 89 ? 8.614 0.065 -18.085 1.00 91.00 89 PHE A N 1
ATOM 661 C CA . PHE A 1 89 ? 9.125 -1.069 -17.305 1.00 91.00 89 PHE A CA 1
ATOM 662 C C . PHE A 1 89 ? 8.570 -2.391 -17.830 1.00 91.00 89 PHE A C 1
ATOM 664 O O . PHE A 1 89 ? 9.316 -3.357 -17.993 1.00 91.00 89 PHE A O 1
ATOM 671 N N . TYR A 1 90 ? 7.275 -2.415 -18.131 1.00 90.62 90 TYR A N 1
ATOM 672 C CA . TYR A 1 90 ? 6.618 -3.510 -18.826 1.00 90.62 90 TYR A CA 1
ATOM 673 C C . TYR A 1 90 ? 5.540 -2.961 -19.766 1.00 90.62 90 TYR A C 1
ATOM 675 O O . TYR A 1 90 ? 5.037 -1.853 -19.573 1.00 90.62 90 TYR A O 1
ATOM 683 N N . ILE A 1 91 ? 5.199 -3.740 -20.787 1.00 88.06 91 ILE A N 1
ATOM 684 C CA . ILE A 1 91 ? 4.171 -3.446 -21.782 1.00 88.06 91 ILE A CA 1
ATOM 685 C C . ILE A 1 91 ? 3.309 -4.707 -21.921 1.00 88.06 91 ILE A C 1
ATOM 687 O O . ILE A 1 91 ? 3.865 -5.802 -21.986 1.00 88.06 91 ILE A O 1
ATOM 691 N N . PRO A 1 92 ? 1.968 -4.610 -21.965 1.00 88.38 92 PRO A N 1
ATOM 692 C CA . PRO A 1 92 ? 1.141 -5.761 -22.309 1.00 88.38 92 PRO A CA 1
ATOM 693 C C . PRO A 1 92 ? 1.489 -6.234 -23.724 1.00 88.38 92 PRO A C 1
ATOM 695 O O . PRO A 1 92 ? 1.451 -5.448 -24.679 1.00 88.38 92 PRO A O 1
ATOM 698 N N . SER A 1 93 ? 1.839 -7.509 -23.858 1.00 87.38 93 SER A N 1
ATOM 699 C CA . SER A 1 93 ? 2.246 -8.071 -25.142 1.00 87.38 93 SER A CA 1
ATOM 700 C C . SER A 1 93 ? 1.104 -8.015 -26.144 1.00 87.38 93 SER A C 1
ATOM 702 O O . SER A 1 93 ? -0.066 -8.125 -25.780 1.00 87.38 93 SER A O 1
ATOM 704 N N . PHE A 1 94 ? 1.440 -7.829 -27.422 1.00 86.12 94 PHE A N 1
ATOM 705 C CA . PHE A 1 94 ? 0.465 -7.694 -28.508 1.00 86.12 94 PHE A CA 1
ATOM 706 C C . PHE A 1 94 ? -0.549 -6.553 -28.308 1.00 86.12 94 PHE A C 1
ATOM 708 O O . PHE A 1 94 ? -1.695 -6.668 -28.737 1.00 86.12 94 PHE A O 1
ATOM 715 N N . LYS A 1 95 ? -0.147 -5.420 -27.707 1.00 81.56 95 LYS A N 1
ATOM 716 C CA . LYS A 1 95 ? -1.030 -4.250 -27.495 1.00 81.56 95 LYS A CA 1
ATOM 717 C C . LYS A 1 95 ? -1.744 -3.782 -28.774 1.00 81.56 95 LYS A C 1
ATOM 719 O O . LYS A 1 95 ? -2.906 -3.392 -28.718 1.00 81.56 95 LYS A O 1
ATOM 724 N N . ILE A 1 96 ? -1.080 -3.882 -29.929 1.00 86.00 96 ILE A N 1
ATOM 725 C CA . ILE A 1 96 ? -1.657 -3.561 -31.248 1.00 86.00 96 ILE A CA 1
ATOM 726 C C . ILE A 1 96 ? -2.705 -4.581 -31.737 1.00 86.00 96 ILE A C 1
ATOM 728 O O . ILE A 1 96 ? -3.512 -4.257 -32.598 1.00 86.00 96 ILE A O 1
ATOM 732 N N . TYR A 1 97 ? -2.749 -5.779 -31.152 1.00 88.88 97 TYR A N 1
ATOM 733 C CA . TYR A 1 97 ? -3.700 -6.852 -31.466 1.00 88.88 97 TYR A CA 1
ATOM 734 C C . TYR A 1 97 ? -4.678 -7.121 -30.311 1.00 88.88 97 TYR A C 1
ATOM 736 O O . TYR A 1 97 ? -5.088 -8.256 -30.096 1.00 88.88 97 TYR A O 1
ATOM 744 N N . ARG A 1 98 ? -5.060 -6.080 -29.556 1.00 78.06 98 ARG A N 1
ATOM 745 C CA . ARG A 1 98 ? -5.938 -6.143 -28.360 1.00 78.06 98 ARG A CA 1
ATOM 746 C C . ARG A 1 98 ? -5.337 -6.819 -27.119 1.00 78.06 98 ARG A C 1
ATOM 748 O O . ARG A 1 98 ? -5.980 -6.809 -26.074 1.00 78.06 98 ARG A O 1
ATOM 755 N N . GLY A 1 99 ? -4.094 -7.285 -27.197 1.00 81.50 99 GLY A N 1
ATOM 756 C CA . GLY A 1 99 ? -3.360 -7.874 -26.083 1.00 81.50 99 GLY A CA 1
ATOM 757 C C . GLY A 1 99 ? -3.823 -9.281 -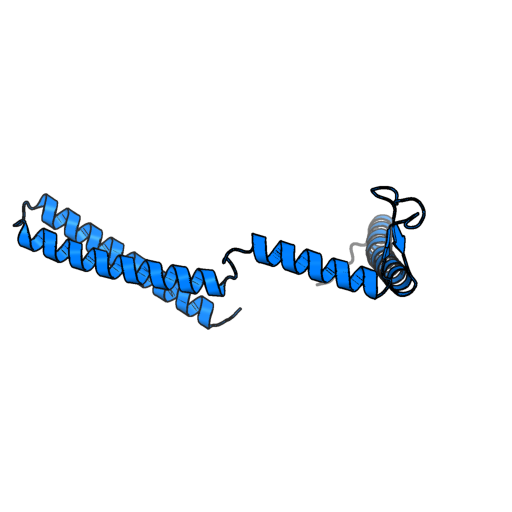25.704 1.00 81.50 99 GLY A C 1
ATOM 758 O O . GLY A 1 99 ? -4.944 -9.695 -25.991 1.00 81.50 99 GLY A O 1
ATOM 759 N N . VAL A 1 100 ? -2.939 -10.024 -25.040 1.00 84.12 100 VAL A N 1
ATOM 760 C CA . VAL A 1 100 ? -3.243 -11.346 -24.472 1.00 84.12 100 VAL A CA 1
ATOM 761 C C . VAL A 1 100 ? -3.100 -11.263 -22.958 1.00 84.12 100 VAL A C 1
ATOM 763 O O . VAL A 1 100 ? -2.067 -10.824 -22.451 1.00 84.12 100 VAL A O 1
ATOM 766 N N . ALA A 1 101 ? -4.138 -11.666 -22.221 1.00 82.69 101 ALA A N 1
ATOM 767 C CA . ALA A 1 101 ? -4.099 -11.661 -20.764 1.00 82.69 101 ALA A CA 1
ATOM 768 C C . ALA A 1 101 ? -2.974 -12.578 -20.255 1.00 82.69 101 ALA A C 1
ATOM 770 O O . ALA A 1 101 ? -2.872 -13.734 -20.658 1.00 82.69 101 ALA A O 1
ATOM 771 N N . GLY A 1 102 ? -2.133 -12.052 -19.363 1.00 85.62 102 GLY A N 1
ATOM 772 C CA . GLY A 1 102 ? -1.039 -12.805 -18.747 1.00 85.62 102 GLY A CA 1
ATOM 773 C C . GLY A 1 102 ? 0.299 -12.760 -19.489 1.00 85.62 102 GLY A C 1
ATOM 774 O O . GLY A 1 102 ? 1.273 -13.286 -18.956 1.00 85.62 102 GLY A O 1
ATOM 775 N N . LEU A 1 103 ? 0.389 -12.112 -20.657 1.00 89.44 103 LEU A N 1
ATOM 776 C CA . LEU A 1 103 ? 1.652 -11.951 -21.381 1.00 89.44 103 LEU A CA 1
ATOM 777 C C . LEU A 1 103 ? 2.125 -10.489 -21.373 1.00 89.44 103 LEU A C 1
ATOM 779 O O . LEU A 1 103 ? 1.378 -9.576 -21.734 1.00 89.44 103 LEU A O 1
ATOM 783 N N . TYR A 1 104 ? 3.376 -10.280 -20.957 1.00 91.00 104 TYR A N 1
ATOM 784 C CA . TYR A 1 104 ? 3.977 -8.958 -20.796 1.00 91.00 104 TYR A CA 1
ATOM 785 C C . TYR A 1 104 ? 5.418 -8.936 -21.309 1.00 91.00 104 TYR A C 1
ATOM 787 O O . TYR A 1 104 ? 6.221 -9.806 -20.965 1.00 91.00 104 TYR A O 1
ATOM 795 N N . ASP A 1 105 ? 5.756 -7.890 -22.056 1.00 91.06 105 ASP A N 1
ATOM 796 C CA . ASP A 1 105 ? 7.102 -7.607 -22.542 1.00 91.06 105 ASP A CA 1
ATOM 797 C C . ASP A 1 105 ? 7.794 -6.615 -21.603 1.00 91.06 105 ASP A C 1
ATOM 799 O O . ASP A 1 105 ? 7.256 -5.550 -21.294 1.00 91.06 105 ASP A O 1
ATOM 803 N N . TYR A 1 106 ? 8.998 -6.945 -21.136 1.00 92.19 106 TYR A N 1
ATOM 804 C CA . TYR A 1 106 ? 9.792 -6.040 -20.303 1.00 92.19 106 TYR A CA 1
ATOM 805 C C . TYR A 1 106 ? 10.560 -5.052 -21.179 1.00 92.19 106 TYR A C 1
ATOM 807 O O . TYR A 1 106 ? 11.261 -5.452 -22.108 1.00 92.19 106 TYR A O 1
ATOM 815 N N . GLY A 1 107 ? 10.468 -3.762 -20.859 1.00 90.50 107 GLY A N 1
ATOM 816 C CA . GLY A 1 107 ? 11.290 -2.752 -21.521 1.00 90.50 107 GLY A CA 1
ATOM 817 C C . GLY A 1 107 ? 12.713 -2.688 -20.950 1.00 90.50 107 GLY A C 1
ATOM 818 O O . GLY A 1 107 ? 13.042 -3.412 -20.004 1.00 90.50 107 GLY A O 1
ATOM 819 N N . PRO A 1 108 ? 13.574 -1.797 -21.476 1.00 91.88 108 PRO A N 1
ATOM 820 C CA . PRO A 1 108 ? 14.973 -1.679 -21.057 1.00 91.88 108 PRO A CA 1
ATOM 821 C C . PRO A 1 108 ? 15.189 -1.551 -19.535 1.00 91.88 108 PRO A C 1
ATOM 823 O O . PRO A 1 108 ? 16.008 -2.304 -18.998 1.00 91.88 108 PRO A O 1
ATOM 826 N N . PRO A 1 109 ? 14.448 -0.694 -18.794 1.00 91.94 109 PRO A N 1
ATOM 827 C CA . PRO A 1 109 ? 14.615 -0.623 -17.342 1.00 91.94 109 PRO A CA 1
ATOM 828 C C . PRO A 1 109 ? 14.067 -1.869 -16.624 1.00 91.94 109 PRO A C 1
ATOM 830 O O . PRO A 1 109 ? 14.639 -2.300 -15.623 1.00 91.94 109 PRO A O 1
ATOM 833 N N . GLY A 1 110 ? 13.008 -2.500 -17.145 1.00 90.75 110 GLY A N 1
ATOM 834 C CA . GLY A 1 110 ? 12.457 -3.743 -16.593 1.00 90.75 110 GLY A CA 1
ATOM 835 C C . GLY A 1 110 ? 13.418 -4.926 -16.723 1.00 90.75 110 GLY A C 1
ATOM 836 O O . GLY A 1 110 ? 13.615 -5.679 -15.767 1.00 90.75 110 GLY A O 1
ATOM 837 N N . CYS A 1 111 ? 14.087 -5.049 -17.871 1.00 90.88 111 CYS A N 1
ATOM 838 C CA . CYS A 1 111 ? 15.117 -6.059 -18.108 1.00 90.88 111 CYS A CA 1
ATOM 839 C C . CYS A 1 111 ? 16.317 -5.900 -17.163 1.00 90.88 111 CYS A C 1
ATOM 841 O O . CYS A 1 111 ? 16.814 -6.900 -16.641 1.00 90.88 111 CYS A O 1
ATOM 843 N N . ALA A 1 112 ? 16.744 -4.663 -16.885 1.00 93.06 112 ALA A N 1
ATOM 844 C CA . ALA A 1 112 ? 17.816 -4.390 -15.928 1.00 93.06 112 ALA A CA 1
ATOM 845 C C . ALA A 1 112 ? 17.436 -4.830 -14.504 1.00 93.06 112 ALA A C 1
ATOM 847 O O . ALA A 1 112 ? 18.193 -5.555 -13.858 1.00 93.06 112 ALA A O 1
ATOM 848 N N . VAL A 1 113 ? 16.233 -4.472 -14.036 1.00 93.44 113 VAL A N 1
ATOM 849 C CA . VAL A 1 113 ? 15.732 -4.904 -12.719 1.00 93.44 113 VAL A CA 1
ATOM 850 C C . VAL A 1 113 ? 15.650 -6.427 -12.638 1.00 93.44 113 VAL A C 1
ATOM 852 O O . VAL A 1 113 ? 16.145 -7.014 -11.677 1.00 93.44 113 VAL A O 1
ATOM 855 N N . LYS A 1 114 ? 15.096 -7.085 -13.662 1.00 91.00 114 LYS A N 1
ATOM 856 C CA . LYS A 1 114 ? 15.021 -8.550 -13.730 1.00 91.00 114 LYS A CA 1
ATOM 857 C C . LYS A 1 114 ? 16.408 -9.189 -13.630 1.00 91.00 114 LYS A C 1
ATOM 859 O O . LYS A 1 114 ? 16.581 -10.132 -12.863 1.00 91.00 114 LYS A O 1
ATOM 864 N N . SER A 1 115 ? 17.393 -8.666 -14.362 1.00 92.31 115 SER A N 1
ATOM 865 C CA . SER A 1 115 ? 18.778 -9.151 -14.307 1.00 92.31 115 SER A CA 1
ATOM 866 C C . SER A 1 115 ? 19.380 -8.997 -12.909 1.00 92.31 115 SER A C 1
ATOM 868 O O . SER A 1 115 ? 19.945 -9.950 -12.378 1.00 92.31 115 SER A O 1
ATOM 870 N N . ASN A 1 116 ? 19.173 -7.848 -12.261 1.00 93.69 116 ASN A N 1
ATOM 871 C CA . ASN A 1 116 ? 19.676 -7.587 -10.911 1.00 93.69 116 ASN A CA 1
ATOM 872 C C . ASN A 1 116 ? 19.051 -8.523 -9.868 1.00 93.69 116 ASN A C 1
ATOM 874 O O . ASN A 1 116 ? 19.763 -9.086 -9.036 1.00 93.69 116 ASN A O 1
ATOM 878 N N . VAL A 1 117 ? 17.734 -8.740 -9.938 1.00 92.75 117 VAL A N 1
ATOM 879 C CA . VAL A 1 117 ? 17.025 -9.674 -9.050 1.00 92.75 117 VAL A CA 1
ATOM 880 C C . VAL A 1 117 ? 17.529 -11.100 -9.261 1.00 92.75 117 VAL A C 1
ATOM 882 O O . VAL A 1 117 ? 17.846 -11.790 -8.294 1.00 92.75 117 VAL A O 1
ATOM 885 N N . LEU A 1 118 ? 17.676 -11.535 -10.516 1.00 90.75 118 LEU A N 1
ATOM 886 C CA . LEU A 1 118 ? 18.230 -12.852 -10.839 1.00 90.75 118 LEU A CA 1
ATOM 887 C C . LEU A 1 118 ? 19.677 -12.996 -10.357 1.00 90.75 118 LEU A C 1
ATOM 889 O O . LEU A 1 118 ? 20.045 -14.047 -9.836 1.00 90.75 118 LEU A O 1
ATOM 893 N N . ALA A 1 119 ? 20.498 -11.957 -10.500 1.00 90.44 119 ALA A N 1
ATOM 894 C CA . ALA A 1 119 ? 21.875 -11.953 -10.029 1.00 90.44 119 ALA A CA 1
ATOM 895 C C . ALA A 1 119 ? 21.944 -12.073 -8.500 1.00 90.44 119 ALA A C 1
ATOM 897 O O . ALA A 1 119 ? 22.718 -12.881 -7.989 1.00 90.44 119 ALA A O 1
ATOM 898 N N . PHE A 1 120 ? 21.112 -11.329 -7.767 1.00 90.44 120 PHE A N 1
ATOM 899 C CA . PHE A 1 120 ? 21.022 -11.430 -6.309 1.00 90.44 120 PHE A CA 1
ATOM 900 C C . PHE A 1 120 ? 20.533 -12.812 -5.858 1.00 90.44 120 PHE A C 1
ATOM 902 O O . PHE A 1 120 ? 21.089 -13.418 -4.941 1.00 90.44 120 PHE A O 1
ATOM 909 N N . TRP A 1 121 ? 19.524 -13.348 -6.537 1.00 89.31 121 TRP A N 1
ATOM 910 C CA . TRP A 1 121 ? 18.979 -14.670 -6.252 1.00 89.31 121 TRP A CA 1
ATOM 911 C C . TRP A 1 121 ? 20.017 -15.778 -6.470 1.00 89.31 121 TRP A C 1
ATOM 913 O O . TRP A 1 121 ? 20.216 -16.623 -5.600 1.00 89.31 121 TRP A O 1
ATOM 923 N N . ARG A 1 122 ? 20.773 -15.726 -7.575 1.00 85.31 122 ARG A N 1
ATOM 924 C CA . ARG A 1 122 ? 21.895 -16.649 -7.817 1.00 85.31 122 ARG A CA 1
ATOM 925 C C . ARG A 1 122 ? 22.983 -16.502 -6.758 1.00 85.31 122 ARG A C 1
ATOM 927 O O . ARG A 1 122 ? 23.520 -17.501 -6.301 1.00 85.31 122 ARG A O 1
ATOM 934 N N . GLN A 1 123 ? 23.297 -15.284 -6.325 1.00 75.88 123 GLN A N 1
ATOM 935 C CA . GLN A 1 123 ? 24.295 -15.068 -5.277 1.00 75.88 123 GLN A CA 1
ATOM 936 C C . GLN A 1 123 ? 23.857 -15.637 -3.927 1.00 75.88 123 GLN A C 1
ATOM 938 O O . GLN A 1 123 ? 24.664 -16.272 -3.258 1.00 75.88 123 GLN A O 1
ATOM 943 N N . THR A 1 124 ? 22.603 -15.440 -3.528 1.00 71.88 124 THR A N 1
ATOM 944 C CA . THR A 1 124 ? 22.084 -15.935 -2.245 1.00 71.88 124 THR A CA 1
ATOM 945 C C . THR A 1 124 ? 21.880 -17.446 -2.258 1.00 71.88 124 THR A C 1
ATOM 947 O O . THR A 1 124 ? 22.336 -18.121 -1.340 1.00 71.88 124 THR A O 1
ATOM 950 N N . GLN A 1 125 ? 21.276 -18.010 -3.307 1.00 57.16 125 GLN A N 1
ATOM 951 C CA . GLN A 1 125 ? 21.025 -19.449 -3.378 1.00 57.16 125 GLN A CA 1
ATOM 952 C C . GLN A 1 125 ? 22.270 -20.256 -3.727 1.00 57.16 125 GLN A C 1
ATOM 954 O O . GLN A 1 125 ? 22.522 -21.251 -3.061 1.00 57.16 125 GLN A O 1
ATOM 959 N N . CYS A 1 126 ? 23.100 -19.837 -4.689 1.00 53.97 126 CYS A N 1
ATOM 960 C CA . CYS A 1 126 ? 24.308 -20.597 -5.011 1.00 53.97 126 CYS A CA 1
ATOM 961 C C . CYS A 1 126 ? 25.378 -20.459 -3.927 1.00 53.97 126 CYS A C 1
ATOM 963 O O . CYS A 1 126 ? 26.037 -21.450 -3.655 1.00 53.97 126 CYS A O 1
ATOM 965 N N 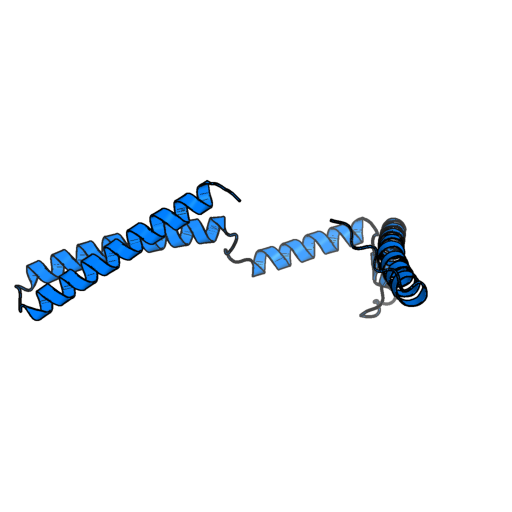. LYS A 1 127 ? 25.553 -19.309 -3.253 1.00 55.78 127 LYS A N 1
ATOM 966 C CA . LYS A 1 127 ? 26.513 -19.244 -2.131 1.00 55.78 127 LYS A CA 1
ATOM 967 C C . LYS A 1 127 ? 26.019 -20.030 -0.925 1.00 55.78 127 LYS A C 1
ATOM 969 O O . LYS A 1 127 ? 26.819 -20.734 -0.327 1.00 55.78 127 LYS A O 1
ATOM 974 N N . THR A 1 128 ? 24.735 -19.957 -0.581 1.00 56.72 128 THR A N 1
ATOM 975 C CA . THR A 1 128 ? 24.191 -20.715 0.555 1.00 56.72 128 THR A CA 1
ATOM 976 C C . THR A 1 128 ? 24.146 -22.208 0.255 1.00 56.72 128 THR A C 1
ATOM 978 O O . THR A 1 128 ? 24.585 -22.986 1.087 1.00 56.72 128 THR A O 1
ATOM 981 N N . MET A 1 129 ? 23.726 -22.622 -0.944 1.00 53.59 129 MET A N 1
ATOM 982 C CA . MET A 1 129 ? 23.701 -24.032 -1.344 1.00 53.59 129 MET A CA 1
ATOM 983 C C . MET A 1 129 ? 25.105 -24.598 -1.575 1.00 53.59 129 MET A C 1
ATOM 985 O O . MET A 1 129 ? 25.365 -25.707 -1.133 1.00 53.59 129 MET A O 1
ATOM 989 N N . LEU A 1 130 ? 26.047 -23.853 -2.167 1.00 55.78 130 LEU A N 1
ATOM 990 C CA . LEU A 1 130 ? 27.441 -24.299 -2.289 1.00 55.78 130 LEU A CA 1
ATOM 991 C C . LEU A 1 130 ? 28.138 -24.328 -0.923 1.00 55.78 130 LEU A C 1
ATOM 993 O O . LEU A 1 130 ? 28.902 -25.247 -0.665 1.00 55.78 130 LEU A O 1
ATOM 997 N N . ARG A 1 131 ? 27.843 -23.388 -0.013 1.00 57.59 131 ARG A N 1
ATOM 998 C CA . ARG A 1 131 ? 28.331 -23.424 1.376 1.00 57.59 131 ARG A CA 1
ATOM 999 C C . ARG A 1 131 ? 27.706 -24.575 2.160 1.00 57.59 131 ARG A C 1
ATOM 1001 O O . ARG A 1 131 ? 28.407 -25.179 2.955 1.00 57.59 131 ARG A O 1
ATOM 1008 N N . PHE A 1 132 ? 26.448 -24.931 1.905 1.00 56.12 132 PHE A N 1
ATOM 1009 C CA . PHE A 1 132 ? 25.790 -26.096 2.506 1.00 56.12 132 PHE A CA 1
ATOM 1010 C C . PHE A 1 132 ? 26.348 -27.414 1.948 1.00 56.12 132 PHE A C 1
ATOM 1012 O O . PHE A 1 132 ? 26.652 -28.315 2.718 1.00 56.12 132 PHE A O 1
ATOM 1019 N N . ILE A 1 133 ? 26.576 -27.504 0.633 1.00 59.28 133 ILE A N 1
ATOM 1020 C CA . ILE A 1 133 ? 27.175 -28.672 -0.029 1.00 59.28 133 ILE A CA 1
ATOM 1021 C C . ILE A 1 133 ? 28.649 -28.836 0.369 1.00 59.28 133 ILE A C 1
ATOM 1023 O O . ILE A 1 133 ? 29.043 -29.948 0.701 1.00 59.28 133 ILE A O 1
ATOM 1027 N N . LEU A 1 134 ? 29.457 -27.766 0.419 1.00 57.41 134 LEU A N 1
ATOM 1028 C CA . LEU A 1 134 ? 30.828 -27.839 0.948 1.00 57.41 134 LEU A CA 1
ATOM 1029 C C . LEU A 1 134 ? 30.852 -28.137 2.454 1.00 57.41 134 LEU A C 1
ATOM 1031 O O . LEU A 1 134 ? 31.728 -28.869 2.892 1.00 57.41 134 LEU A O 1
ATOM 1035 N N . CYS A 1 135 ? 29.917 -27.616 3.254 1.00 54.59 135 CYS A N 1
ATOM 1036 C CA . CYS A 1 135 ? 29.831 -27.957 4.680 1.00 54.59 135 CYS A CA 1
ATOM 1037 C C . CYS A 1 135 ? 29.493 -29.449 4.872 1.00 54.59 135 CYS A C 1
ATOM 1039 O O . CYS A 1 135 ? 30.125 -30.124 5.680 1.00 54.59 135 CYS A O 1
ATOM 1041 N N . CYS A 1 136 ? 28.574 -29.990 4.060 1.00 52.69 136 CYS A N 1
ATOM 1042 C CA . CYS A 1 136 ? 28.245 -31.418 4.051 1.00 52.69 136 CYS A CA 1
ATOM 1043 C C . CYS A 1 136 ? 29.396 -32.296 3.532 1.00 52.69 136 CYS A C 1
ATOM 1045 O O . CYS A 1 136 ? 29.631 -33.363 4.089 1.00 52.69 136 CYS A O 1
ATOM 1047 N N . ALA A 1 137 ? 30.109 -31.873 2.482 1.00 57.88 137 ALA A N 1
ATOM 1048 C CA . ALA A 1 137 ? 31.187 -32.654 1.869 1.00 57.88 137 ALA A CA 1
ATOM 1049 C C . ALA A 1 137 ? 32.495 -32.621 2.675 1.00 57.88 137 ALA A C 1
ATOM 1051 O O . ALA A 1 137 ? 33.238 -33.598 2.673 1.00 57.88 137 ALA A O 1
ATOM 1052 N N . SER A 1 138 ? 32.775 -31.521 3.378 1.00 58.62 138 SER A N 1
ATOM 1053 C CA . SER A 1 138 ? 34.000 -31.364 4.169 1.00 58.62 138 SER A CA 1
ATOM 1054 C C . SER A 1 138 ? 33.861 -31.870 5.607 1.00 58.62 138 SER A C 1
ATOM 1056 O O . SER A 1 138 ? 34.865 -31.948 6.305 1.00 58.62 138 SER A O 1
ATOM 1058 N N . GLY A 1 139 ? 32.648 -32.167 6.093 1.00 56.94 139 GLY A N 1
ATOM 1059 C CA . GLY A 1 139 ? 32.410 -32.607 7.478 1.00 56.94 139 GLY A CA 1
ATOM 1060 C C . GLY A 1 139 ? 32.803 -31.585 8.558 1.00 56.94 139 GLY A C 1
ATOM 1061 O O . GLY A 1 139 ? 32.728 -31.884 9.747 1.00 56.94 139 GLY A O 1
ATOM 1062 N N . VAL A 1 140 ? 33.217 -30.376 8.167 1.00 54.66 140 VAL A N 1
ATOM 1063 C CA . VAL A 1 140 ? 33.633 -29.311 9.078 1.00 54.66 140 VAL A CA 1
ATOM 1064 C C . VAL A 1 140 ? 32.511 -28.287 9.169 1.00 54.66 140 VAL A C 1
ATOM 1066 O O . VAL A 1 140 ? 32.441 -27.333 8.393 1.00 54.66 140 VAL A O 1
ATOM 1069 N N . CYS A 1 141 ? 31.641 -28.476 10.159 1.00 46.78 141 CYS A N 1
ATOM 1070 C CA . CYS A 1 141 ? 30.820 -27.398 10.692 1.00 46.78 141 CYS A CA 1
ATOM 1071 C C . CYS A 1 141 ? 31.758 -26.349 11.299 1.00 46.78 141 CYS A C 1
ATOM 1073 O O . CYS A 1 141 ? 32.111 -26.433 12.474 1.00 46.78 141 CYS A O 1
ATOM 1075 N N . VAL A 1 142 ? 32.186 -25.356 10.515 1.00 50.22 142 VAL A N 1
ATOM 1076 C CA . VAL A 1 142 ? 32.793 -24.148 11.087 1.00 50.22 142 VAL A CA 1
ATOM 1077 C C . VAL A 1 142 ? 31.662 -23.362 11.747 1.00 50.22 142 VAL A C 1
ATOM 1079 O O . VAL A 1 142 ? 31.018 -22.520 11.120 1.00 50.22 142 VAL A O 1
ATOM 1082 N N . GLY A 1 143 ? 31.379 -23.705 13.004 1.00 50.16 143 GLY A N 1
ATOM 1083 C CA . GLY A 1 143 ? 30.605 -22.875 13.912 1.00 50.16 143 GLY A CA 1
ATOM 1084 C C . GLY A 1 143 ? 31.374 -21.581 14.148 1.00 50.16 143 GLY A C 1
ATOM 1085 O O . GLY A 1 143 ? 32.421 -21.590 14.789 1.00 50.16 143 GLY A O 1
ATOM 1086 N N . GLY A 1 144 ? 30.885 -20.490 13.566 1.00 43.94 144 GLY A N 1
ATOM 1087 C CA . GLY A 1 144 ? 31.333 -19.138 13.872 1.00 43.94 144 GLY A CA 1
ATOM 1088 C C . GLY A 1 144 ? 30.388 -18.519 14.894 1.00 43.94 144 GLY A C 1
ATOM 1089 O O . GLY A 1 144 ? 29.177 -18.540 14.671 1.00 43.94 144 GLY A O 1
ATOM 1090 N N . SER A 1 145 ? 30.974 -18.045 15.997 1.00 35.00 145 SER A N 1
ATOM 1091 C CA . SER A 1 145 ? 30.369 -17.210 17.042 1.00 35.00 145 SER A CA 1
ATOM 1092 C C . SER A 1 145 ? 29.646 -15.977 16.509 1.00 35.00 145 SER A C 1
ATOM 1094 O O . SER A 1 145 ? 30.032 -15.480 15.425 1.00 35.00 145 SER A O 1
#